Protein AF-A0A3C0EWV6-F1 (afdb_monomer_lite)

pLDDT: mean 86.36, std 10.87, range [53.97, 96.44]

Structure (mmCIF, N/CA/C/O backbone):
data_AF-A0A3C0EWV6-F1
#
_entry.id   AF-A0A3C0EWV6-F1
#
loop_
_atom_site.group_PDB
_atom_site.id
_atom_site.type_symbol
_atom_site.label_atom_id
_atom_site.label_alt_id
_atom_site.label_comp_id
_atom_site.label_asym_id
_atom_site.label_entity_id
_atom_site.label_seq_id
_atom_site.pdbx_PDB_ins_code
_atom_site.Cartn_x
_atom_site.Cartn_y
_atom_site.Cartn_z
_atom_site.occupancy
_atom_site.B_iso_or_equiv
_atom_site.auth_seq_id
_atom_site.auth_comp_id
_atom_site.auth_asym_id
_atom_site.auth_atom_id
_atom_site.pdbx_PDB_model_num
ATOM 1 N N . ASP A 1 1 ? -20.586 2.520 9.714 1.00 62.50 1 ASP A N 1
ATOM 2 C CA . ASP A 1 1 ? -19.641 1.624 10.402 1.00 62.50 1 ASP A CA 1
ATOM 3 C C . ASP A 1 1 ? -19.168 0.566 9.440 1.00 62.50 1 ASP A C 1
ATOM 5 O O . ASP A 1 1 ? -19.995 -0.120 8.856 1.00 62.50 1 ASP A O 1
ATOM 9 N N . GLY A 1 2 ? -17.865 0.506 9.201 1.00 86.44 2 GLY A N 1
ATOM 10 C CA . GLY A 1 2 ? -17.268 -0.427 8.257 1.00 86.44 2 GLY A CA 1
ATOM 11 C C . GLY A 1 2 ? -15.762 -0.498 8.450 1.00 86.44 2 GLY A C 1
ATOM 12 O O . GLY A 1 2 ? -15.213 0.179 9.319 1.00 86.44 2 GLY A O 1
ATOM 13 N N . TRP A 1 3 ? -15.120 -1.327 7.637 1.00 91.12 3 TRP A N 1
ATOM 14 C CA . TRP A 1 3 ? -13.670 -1.431 7.594 1.00 91.12 3 TRP A CA 1
ATOM 15 C C . TRP A 1 3 ? -13.074 -0.288 6.776 1.00 91.12 3 TRP A C 1
ATOM 17 O O . TRP A 1 3 ? -13.606 0.096 5.730 1.00 91.12 3 TRP A O 1
ATOM 27 N N . HIS A 1 4 ? -11.970 0.254 7.268 1.00 92.19 4 HIS A N 1
ATOM 28 C CA . HIS A 1 4 ? -11.268 1.389 6.692 1.00 92.19 4 HIS A CA 1
ATOM 29 C C . HIS A 1 4 ? -9.776 1.093 6.616 1.00 92.19 4 HIS A C 1
ATOM 31 O O . HIS A 1 4 ? -9.249 0.350 7.438 1.00 92.19 4 HIS A O 1
ATOM 37 N N . ILE A 1 5 ? -9.103 1.671 5.627 1.00 92.56 5 ILE A N 1
ATOM 38 C CA . ILE A 1 5 ? -7.660 1.507 5.443 1.00 92.56 5 ILE A CA 1
ATOM 39 C C . ILE A 1 5 ? -6.946 2.599 6.231 1.00 92.56 5 ILE A C 1
ATOM 41 O O . ILE A 1 5 ? -7.344 3.763 6.159 1.00 92.56 5 ILE A O 1
ATOM 45 N N . THR A 1 6 ? -5.909 2.234 6.975 1.00 92.25 6 THR A N 1
ATOM 46 C CA . THR A 1 6 ? -4.994 3.186 7.617 1.00 92.25 6 THR A CA 1
ATOM 47 C C . THR A 1 6 ? -4.362 4.119 6.585 1.00 92.25 6 THR A C 1
ATOM 49 O O . THR A 1 6 ? -3.987 3.706 5.492 1.00 92.25 6 THR A O 1
ATOM 52 N N . ALA A 1 7 ? -4.262 5.406 6.902 1.00 92.38 7 ALA A N 1
ATOM 53 C CA . ALA A 1 7 ? -3.703 6.393 5.990 1.00 92.38 7 ALA A CA 1
ATOM 54 C C . ALA A 1 7 ? -2.189 6.211 5.791 1.00 92.38 7 ALA A C 1
ATOM 56 O O . ALA A 1 7 ? -1.518 5.525 6.562 1.00 92.38 7 ALA A O 1
ATOM 57 N N . ALA A 1 8 ? -1.639 6.866 4.767 1.00 89.06 8 ALA A N 1
ATOM 58 C CA . ALA A 1 8 ? -0.203 6.851 4.474 1.00 89.06 8 ALA A CA 1
ATOM 59 C C . ALA A 1 8 ? 0.644 7.749 5.406 1.00 89.06 8 ALA A C 1
ATOM 61 O O . ALA A 1 8 ? 1.847 7.907 5.200 1.00 89.06 8 ALA A O 1
ATOM 62 N N . GLU A 1 9 ? 0.027 8.360 6.421 1.00 75.75 9 GLU A N 1
ATOM 63 C CA . GLU A 1 9 ? 0.710 9.197 7.410 1.00 75.75 9 GLU A CA 1
ATOM 64 C C . GLU A 1 9 ? 1.607 8.369 8.347 1.00 75.75 9 GLU A C 1
ATOM 66 O O . GLU A 1 9 ? 1.376 7.167 8.503 1.00 75.75 9 GLU A O 1
ATOM 71 N N . PRO A 1 10 ? 2.635 8.972 8.984 1.00 63.09 10 PRO A N 1
ATOM 72 C CA . PRO A 1 10 ? 3.520 8.264 9.902 1.00 63.09 10 PRO A CA 1
ATOM 73 C C . PRO A 1 10 ? 2.705 7.554 10.979 1.00 63.09 10 PRO A C 1
ATOM 75 O O . PRO A 1 10 ? 1.937 8.188 11.702 1.00 63.09 10 PRO A O 1
ATOM 78 N N . SER A 1 11 ? 2.872 6.237 11.076 1.00 59.62 11 SER A N 1
ATOM 79 C CA . SER A 1 11 ? 2.125 5.414 12.018 1.00 59.62 11 SER A CA 1
ATOM 80 C C . SER A 1 11 ? 2.233 5.967 13.437 1.00 59.62 11 SER A C 1
ATOM 82 O O . SER A 1 11 ? 3.331 6.066 13.997 1.00 59.62 11 SER A O 1
ATOM 84 N N . THR A 1 12 ? 1.091 6.262 14.051 1.00 62.09 12 THR A N 1
ATOM 85 C CA . THR A 1 12 ? 0.993 6.320 15.507 1.00 62.09 12 THR A CA 1
ATOM 86 C C . THR A 1 12 ? 1.222 4.912 16.072 1.00 62.09 12 THR A C 1
ATOM 88 O O . THR A 1 12 ? 1.074 3.908 15.372 1.00 62.0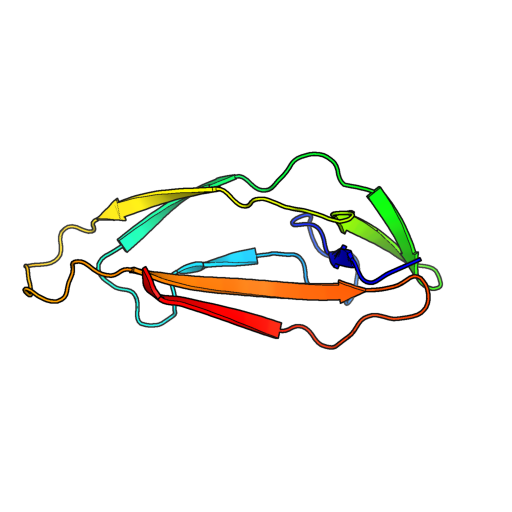9 12 THR A O 1
ATOM 91 N N . ARG A 1 13 ? 1.721 4.836 17.311 1.00 68.31 13 ARG A N 1
ATOM 92 C CA . ARG A 1 13 ? 2.354 3.639 17.900 1.00 68.31 13 ARG A CA 1
ATOM 93 C C . ARG A 1 13 ? 1.551 2.347 17.655 1.00 68.31 13 ARG A C 1
ATOM 95 O O . ARG A 1 13 ? 0.549 2.120 18.314 1.00 68.31 13 ARG A O 1
ATOM 102 N N . GLY A 1 14 ? 2.055 1.471 16.779 1.00 79.31 14 GLY A N 1
ATOM 103 C CA . GLY A 1 14 ? 1.570 0.091 16.620 1.00 79.31 14 GLY A CA 1
ATOM 104 C C . GLY A 1 14 ? 0.659 -0.183 15.419 1.00 79.31 14 GLY A C 1
ATOM 105 O O . GLY A 1 14 ? 0.330 -1.346 15.189 1.00 79.31 14 GLY A O 1
ATOM 106 N N . TYR A 1 15 ? 0.295 0.833 14.634 1.00 88.25 15 TYR A N 1
ATOM 107 C CA . TYR A 1 15 ? -0.488 0.661 13.405 1.00 88.25 15 TYR A CA 1
ATOM 108 C C . TYR A 1 15 ? 0.419 0.674 12.172 1.00 88.25 15 TYR A C 1
ATOM 110 O O . TYR A 1 15 ? 1.474 1.303 12.175 1.00 88.25 15 TYR A O 1
ATOM 118 N N . SER A 1 16 ? 0.033 -0.014 11.105 1.00 90.75 16 SER A N 1
ATOM 119 C CA . SER A 1 16 ? 0.760 0.000 9.836 1.00 90.75 16 SER A CA 1
ATOM 120 C C . SER A 1 16 ? 0.096 0.966 8.872 1.00 90.75 16 SER A C 1
ATOM 122 O O . SER A 1 16 ? -1.084 0.824 8.569 1.00 90.75 16 SER A O 1
ATOM 124 N N . SER A 1 17 ? 0.852 1.947 8.394 1.00 91.81 17 SER A N 1
ATOM 125 C CA . SER A 1 17 ? 0.397 2.914 7.394 1.00 91.81 17 SER A CA 1
ATOM 126 C C . SER A 1 17 ? 0.267 2.272 6.014 1.00 91.81 17 SER A C 1
ATOM 128 O O . SER A 1 17 ? 1.030 1.361 5.683 1.00 91.81 17 SER A O 1
ATOM 130 N N . LEU A 1 18 ? -0.642 2.792 5.186 1.00 93.25 18 LEU A N 1
ATOM 131 C CA . LEU A 1 18 ? -0.691 2.437 3.768 1.00 93.25 18 LEU A CA 1
ATOM 132 C C . LEU A 1 18 ? 0.644 2.783 3.104 1.00 93.25 18 LEU A C 1
ATOM 134 O O . LEU A 1 18 ? 1.083 3.934 3.158 1.00 93.25 18 LEU A O 1
ATOM 138 N N . LYS A 1 19 ? 1.270 1.806 2.449 1.00 94.31 19 LYS A N 1
ATOM 139 C CA . LYS A 1 19 ? 2.565 2.004 1.801 1.00 94.31 19 LYS A CA 1
ATOM 140 C C . LYS A 1 19 ? 2.642 1.283 0.468 1.00 94.31 19 LYS A C 1
ATOM 142 O O . LYS A 1 19 ? 2.503 0.069 0.389 1.00 94.31 19 LYS A O 1
ATOM 147 N N . PHE A 1 20 ? 2.926 2.047 -0.575 1.00 95.31 20 PHE A N 1
ATOM 148 C CA . PHE A 1 20 ? 3.276 1.526 -1.888 1.00 95.31 20 PHE A CA 1
ATOM 149 C C . PHE A 1 20 ? 4.776 1.228 -1.962 1.00 95.31 20 PHE A C 1
ATOM 151 O O . PHE A 1 20 ? 5.598 2.026 -1.496 1.00 95.31 20 PHE A O 1
ATOM 158 N N . ARG A 1 21 ? 5.141 0.109 -2.589 1.00 94.75 21 ARG A N 1
ATOM 159 C CA . ARG A 1 21 ? 6.528 -0.241 -2.910 1.00 94.75 21 ARG A CA 1
ATOM 160 C C . ARG A 1 21 ? 6.611 -1.040 -4.209 1.00 94.75 21 ARG A C 1
ATOM 162 O O . ARG A 1 21 ? 5.656 -1.699 -4.606 1.00 94.75 21 ARG A O 1
ATOM 169 N N . MET A 1 22 ? 7.765 -0.980 -4.870 1.00 94.25 22 MET A N 1
ATOM 170 C CA . MET A 1 22 ? 8.079 -1.948 -5.925 1.00 94.25 22 MET A CA 1
ATOM 171 C C . MET A 1 22 ? 8.205 -3.333 -5.277 1.00 94.25 22 MET A C 1
ATOM 173 O O . MET A 1 22 ? 8.697 -3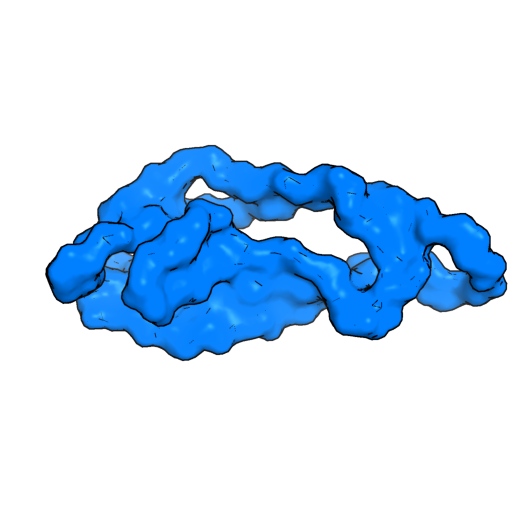.426 -4.148 1.00 94.25 22 MET A O 1
ATOM 177 N N . ALA A 1 23 ? 7.768 -4.390 -5.963 1.00 93.50 23 ALA A N 1
ATOM 178 C CA . ALA A 1 23 ? 7.915 -5.750 -5.451 1.00 93.50 23 ALA A CA 1
ATOM 179 C C . ALA A 1 23 ? 9.398 -6.093 -5.238 1.00 93.50 23 ALA A C 1
ATOM 181 O O . ALA A 1 23 ? 10.264 -5.613 -5.966 1.00 93.50 23 ALA A O 1
ATOM 182 N N . GLU A 1 24 ? 9.708 -6.965 -4.276 1.00 87.81 24 GLU A N 1
ATOM 183 C CA . GLU A 1 24 ? 11.098 -7.265 -3.877 1.00 87.81 24 GLU A CA 1
ATOM 184 C C . GLU A 1 24 ? 12.000 -7.710 -5.047 1.00 87.81 24 GLU A C 1
ATOM 186 O O . GLU A 1 24 ? 13.196 -7.426 -5.072 1.00 87.81 24 GLU A O 1
ATOM 191 N N . LYS A 1 25 ? 11.419 -8.396 -6.038 1.00 85.56 25 LYS A N 1
ATOM 192 C CA . LYS A 1 25 ? 12.122 -8.906 -7.225 1.00 85.56 25 LYS A CA 1
ATOM 193 C C . LYS A 1 25 ? 12.012 -7.991 -8.449 1.00 85.56 25 LYS A C 1
ATOM 195 O O . LYS A 1 25 ? 12.447 -8.390 -9.527 1.00 85.56 25 LYS A O 1
ATOM 200 N N . GLU A 1 26 ? 11.432 -6.801 -8.309 1.00 87.31 26 GLU A N 1
ATOM 201 C CA . GLU A 1 26 ? 11.357 -5.815 -9.386 1.00 87.31 26 GLU A CA 1
ATOM 202 C C . GLU A 1 26 ? 12.713 -5.121 -9.562 1.00 87.31 26 GLU A C 1
ATOM 204 O O . GLU A 1 26 ? 13.270 -4.544 -8.630 1.00 87.31 26 GLU A O 1
ATOM 209 N N . LEU A 1 27 ? 13.266 -5.203 -10.771 1.00 85.12 27 LEU A N 1
ATOM 210 C CA . LEU A 1 27 ? 14.623 -4.743 -11.090 1.00 85.12 27 LEU A CA 1
ATOM 211 C C . LEU A 1 27 ? 14.660 -3.759 -12.265 1.00 85.12 27 LEU A C 1
ATOM 213 O O . LEU A 1 27 ? 15.673 -3.085 -12.476 1.00 85.12 27 LEU A O 1
ATOM 217 N N . CYS A 1 28 ? 13.586 -3.704 -13.045 1.00 87.88 28 CYS A N 1
ATOM 218 C CA . CYS A 1 28 ? 13.496 -2.981 -14.307 1.00 87.88 28 CYS A CA 1
ATOM 219 C C . CYS A 1 28 ? 12.741 -1.661 -14.156 1.00 87.88 28 CYS A C 1
ATOM 221 O O . CYS A 1 28 ? 12.918 -0.763 -14.978 1.00 87.88 28 CYS A O 1
ATOM 223 N N . TRP A 1 29 ? 11.939 -1.525 -13.102 1.00 90.12 29 TRP A N 1
ATOM 224 C CA . TRP A 1 29 ? 11.158 -0.332 -12.805 1.00 90.12 29 TRP A CA 1
ATOM 225 C C . TRP A 1 29 ? 11.492 0.228 -11.428 1.00 90.12 29 TRP A C 1
ATOM 227 O O . TRP A 1 29 ? 11.771 -0.504 -10.481 1.00 90.12 29 TRP A O 1
ATOM 237 N N . GLN A 1 30 ? 11.415 1.548 -11.309 1.00 92.38 30 GLN A N 1
ATOM 238 C CA . GLN A 1 30 ? 11.475 2.246 -10.031 1.00 92.38 30 GLN A CA 1
ATOM 239 C C . GLN A 1 30 ? 10.347 3.273 -9.943 1.00 92.38 30 GLN A C 1
ATOM 241 O O . GLN A 1 30 ? 9.972 3.889 -10.945 1.00 92.38 30 GLN A O 1
ATOM 246 N N . ALA A 1 31 ? 9.821 3.473 -8.737 1.00 93.75 31 ALA A N 1
ATOM 247 C CA . ALA A 1 31 ? 8.867 4.538 -8.470 1.00 93.75 31 ALA A CA 1
ATOM 248 C C . ALA A 1 31 ? 9.607 5.878 -8.408 1.00 93.75 31 ALA A C 1
ATOM 250 O O . ALA A 1 31 ? 10.462 6.077 -7.547 1.00 93.75 31 ALA A O 1
ATOM 251 N N . LEU A 1 32 ? 9.283 6.781 -9.331 1.00 94.06 32 LEU A N 1
ATOM 252 C CA . LEU A 1 32 ? 9.800 8.146 -9.334 1.00 94.06 32 LEU A CA 1
ATOM 253 C C . LEU A 1 32 ? 8.997 9.025 -8.374 1.00 94.06 32 LEU A C 1
ATOM 255 O O . LEU A 1 32 ? 9.562 9.787 -7.595 1.00 94.06 32 LEU A O 1
ATOM 259 N N 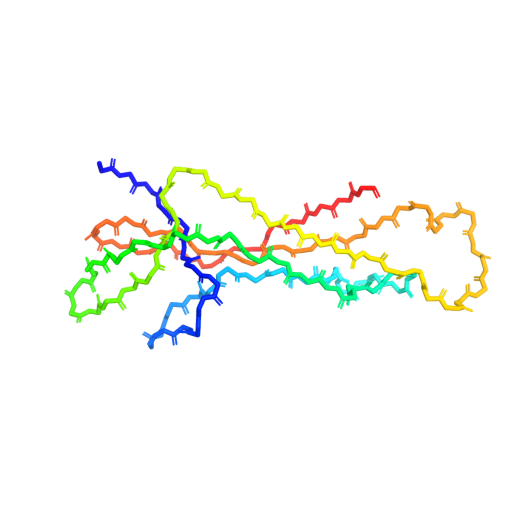. GLU A 1 33 ? 7.676 8.894 -8.431 1.00 95.25 33 GLU A N 1
ATOM 260 C CA . G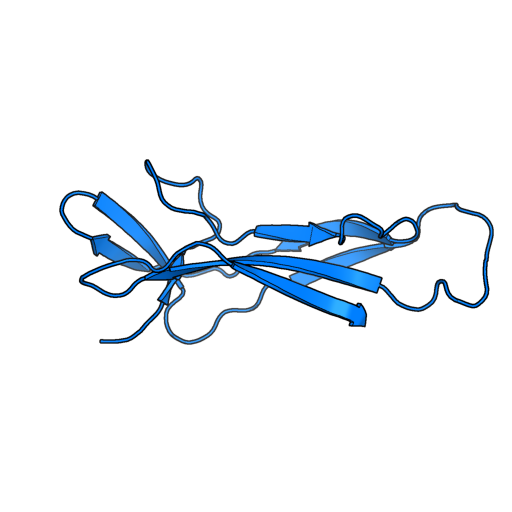LU A 1 33 ? 6.749 9.638 -7.591 1.00 95.25 33 GLU A CA 1
ATOM 261 C C . GLU A 1 33 ? 5.598 8.727 -7.175 1.00 95.25 33 GLU A C 1
ATOM 263 O O . GLU A 1 33 ? 5.103 7.932 -7.975 1.00 95.25 33 GLU A O 1
ATOM 268 N N . VAL A 1 34 ? 5.171 8.854 -5.921 1.00 94.88 34 VAL A N 1
ATOM 269 C CA . VAL A 1 34 ? 3.983 8.188 -5.391 1.00 94.88 34 VAL A CA 1
ATOM 270 C C . VAL A 1 34 ? 3.123 9.239 -4.710 1.00 94.88 34 VAL A C 1
ATOM 272 O O . VAL A 1 34 ? 3.558 9.895 -3.764 1.00 94.88 34 VAL A O 1
ATOM 275 N N . THR A 1 35 ? 1.890 9.372 -5.174 1.00 94.81 35 THR A N 1
ATOM 276 C CA . THR A 1 35 ? 0.891 10.267 -4.604 1.00 94.81 35 THR A CA 1
ATOM 277 C C . THR A 1 35 ? -0.154 9.439 -3.870 1.00 94.81 35 THR A C 1
ATOM 279 O O . THR A 1 35 ? -0.870 8.629 -4.466 1.00 94.81 35 THR A O 1
ATOM 282 N N . TYR A 1 36 ? -0.251 9.661 -2.564 1.00 92.31 36 TYR A N 1
ATOM 283 C CA . TYR A 1 36 ? -1.310 9.097 -1.736 1.00 92.31 36 TYR A CA 1
ATOM 284 C C . TYR A 1 36 ? -2.563 9.980 -1.785 1.00 92.31 36 TYR A C 1
ATOM 286 O O . TYR A 1 36 ? -2.455 11.190 -2.011 1.00 92.31 36 TYR A O 1
ATOM 294 N N . PRO A 1 37 ? -3.756 9.402 -1.573 1.00 87.44 37 PRO A N 1
ATOM 295 C CA . PRO A 1 37 ? -4.989 10.164 -1.645 1.00 87.44 37 PRO A CA 1
ATOM 296 C C . PRO A 1 37 ? -5.044 11.230 -0.550 1.00 87.44 37 PRO A C 1
ATOM 298 O O . PRO A 1 37 ? -4.609 11.013 0.586 1.00 87.44 37 PRO A O 1
ATOM 301 N N . SER A 1 38 ? -5.611 12.384 -0.901 1.00 79.50 38 SER A N 1
ATOM 302 C CA . SER A 1 38 ? -5.973 13.429 0.052 1.00 79.50 38 SER A CA 1
ATOM 303 C C . SER A 1 38 ? -7.324 13.114 0.702 1.00 79.50 38 SER A C 1
ATOM 305 O O . SER A 1 38 ? -8.162 12.421 0.125 1.00 79.50 38 SER A O 1
ATOM 307 N N . GLY A 1 39 ? -7.547 13.627 1.914 1.00 76.94 39 GLY A N 1
ATOM 308 C CA . GLY A 1 39 ? -8.800 13.412 2.643 1.00 76.94 39 GLY A CA 1
ATOM 309 C C . GLY A 1 39 ? -8.752 12.185 3.547 1.00 76.94 39 GLY A C 1
ATOM 310 O O . GLY A 1 39 ? -9.396 11.168 3.291 1.00 76.94 39 GLY A O 1
ATOM 311 N N . THR A 1 40 ? -7.993 12.304 4.630 1.00 87.25 40 THR A N 1
ATOM 312 C CA . THR A 1 40 ? -8.050 11.379 5.757 1.00 87.25 40 THR A CA 1
ATOM 313 C C . THR A 1 40 ? -9.169 11.777 6.713 1.00 87.25 40 THR A C 1
ATOM 315 O O . THR A 1 40 ? -9.615 12.927 6.766 1.00 87.25 40 THR A O 1
ATOM 318 N N . VAL A 1 41 ? -9.670 10.792 7.448 1.00 89.44 41 VAL A N 1
ATOM 319 C CA . VAL A 1 41 ? -10.576 11.004 8.571 1.00 89.44 41 VAL A CA 1
ATOM 320 C C . VAL A 1 41 ? -9.956 10.357 9.789 1.00 89.44 41 VAL A C 1
ATOM 322 O O . VAL A 1 41 ? -9.487 9.225 9.726 1.00 89.44 41 VAL A O 1
ATOM 325 N N . SER A 1 42 ? -10.039 11.036 10.920 1.00 90.00 42 SER A N 1
ATOM 326 C CA . SER A 1 42 ? -9.601 10.463 12.176 1.00 90.00 42 SER A CA 1
ATOM 327 C C . SER A 1 42 ? -10.587 9.413 12.685 1.00 90.00 42 SER A C 1
ATOM 329 O O . SER A 1 42 ? -11.788 9.672 12.814 1.00 90.00 42 SER A O 1
ATOM 331 N N . LEU A 1 43 ? -10.071 8.246 13.043 1.00 88.62 43 LEU A N 1
ATOM 332 C CA . LEU A 1 43 ? -10.775 7.192 13.754 1.00 88.62 43 LEU A CA 1
ATOM 333 C C . LEU A 1 43 ? -10.168 7.062 15.152 1.00 88.62 43 LEU A C 1
ATOM 335 O O . LEU A 1 43 ? -8.956 6.924 15.304 1.00 88.62 43 LEU A O 1
ATOM 339 N N . MET A 1 44 ? -11.020 7.131 16.173 1.00 89.06 44 MET A N 1
ATOM 340 C CA . MET A 1 44 ? -10.616 6.828 17.543 1.00 89.06 44 MET A CA 1
ATOM 341 C C . MET A 1 44 ? -10.683 5.320 17.743 1.00 89.06 44 MET A C 1
ATOM 343 O O . MET A 1 44 ? -11.752 4.728 17.580 1.00 89.06 44 MET A O 1
ATOM 347 N N . LEU A 1 45 ? -9.549 4.722 18.090 1.00 85.94 45 LEU A N 1
ATOM 348 C CA . LEU A 1 45 ? -9.422 3.306 18.387 1.00 85.94 45 LEU A CA 1
ATOM 349 C C . LEU A 1 45 ? -8.797 3.155 19.771 1.00 85.94 45 LEU A C 1
ATOM 351 O O . LEU A 1 45 ? -7.622 3.455 19.967 1.00 85.94 45 LEU A O 1
ATOM 355 N N . ASN A 1 46 ? -9.588 2.699 20.739 1.00 82.69 46 ASN A N 1
ATOM 356 C CA . ASN A 1 46 ? -9.215 2.750 22.154 1.00 82.69 46 ASN A CA 1
ATOM 357 C C . ASN A 1 46 ? -8.848 4.193 22.568 1.00 82.69 46 ASN A C 1
ATOM 359 O O . ASN A 1 46 ? -9.704 5.075 22.527 1.00 82.69 46 ASN A O 1
ATOM 363 N N . GLU A 1 47 ? -7.591 4.433 22.945 1.00 84.50 47 GLU A N 1
ATOM 364 C CA . GLU A 1 47 ? -7.052 5.748 23.321 1.00 84.50 47 GLU A CA 1
ATOM 365 C C . GLU A 1 47 ? -6.236 6.400 22.191 1.00 84.50 47 GLU A C 1
ATOM 367 O O . GLU A 1 47 ? -5.815 7.551 22.312 1.00 84.50 47 GLU A O 1
ATOM 372 N N . ASP A 1 48 ? -6.044 5.691 21.076 1.00 86.56 48 ASP A N 1
ATOM 373 C CA . ASP A 1 48 ? -5.266 6.171 19.945 1.00 86.56 48 ASP A CA 1
ATOM 374 C C . ASP A 1 48 ? -6.155 6.832 18.897 1.00 86.56 48 ASP A C 1
ATOM 376 O O . ASP A 1 48 ? -7.257 6.384 18.568 1.00 86.56 48 ASP A O 1
ATOM 380 N N . LYS A 1 49 ? -5.619 7.900 18.315 1.00 88.25 49 LYS A N 1
ATOM 381 C CA . LYS A 1 49 ? -6.173 8.537 17.130 1.00 88.25 49 LYS A CA 1
ATOM 382 C C . LYS A 1 49 ? -5.381 8.058 15.917 1.00 88.25 49 LYS A C 1
ATOM 384 O O . LYS A 1 49 ? -4.169 8.276 15.848 1.00 88.25 49 LYS A O 1
ATOM 389 N N . ILE A 1 50 ? -6.065 7.420 14.973 1.00 89.31 50 ILE A N 1
ATOM 390 C CA . ILE A 1 50 ? -5.478 6.965 13.709 1.00 89.31 50 ILE A CA 1
ATOM 391 C C . ILE A 1 50 ? -6.151 7.675 12.538 1.00 89.31 50 ILE A C 1
ATOM 393 O O . ILE A 1 50 ? -7.357 7.906 12.555 1.00 89.31 50 ILE A O 1
ATOM 397 N N . GLU A 1 51 ? -5.379 8.024 11.517 1.00 92.06 51 GLU A N 1
ATOM 398 C CA . GLU A 1 51 ? -5.921 8.571 10.276 1.00 92.06 51 GLU A CA 1
ATOM 399 C C . GLU A 1 51 ? -6.263 7.425 9.320 1.00 92.06 51 GLU A C 1
ATOM 401 O O . GLU A 1 51 ? -5.490 6.478 9.170 1.00 92.06 51 GLU A O 1
ATOM 406 N N . ILE A 1 52 ? -7.440 7.488 8.696 1.00 92.19 52 ILE A N 1
ATOM 407 C CA . ILE A 1 52 ? -7.959 6.449 7.799 1.00 92.19 52 ILE A CA 1
ATOM 408 C C . ILE A 1 52 ? -8.516 7.038 6.500 1.00 92.19 52 ILE A C 1
ATOM 410 O O . ILE A 1 52 ? -9.008 8.168 6.467 1.00 92.19 52 ILE A O 1
ATOM 414 N N . TYR A 1 53 ? -8.531 6.233 5.440 1.00 92.06 53 TYR A N 1
ATOM 415 C CA . TYR A 1 53 ? -9.294 6.506 4.224 1.00 92.06 53 TYR A CA 1
ATOM 416 C C . TYR A 1 53 ? -10.675 5.846 4.301 1.00 92.06 53 TYR A C 1
ATOM 418 O O . TYR A 1 53 ? -10.801 4.632 4.496 1.00 92.06 53 TYR A O 1
ATOM 426 N N . LYS A 1 54 ? -11.738 6.646 4.136 1.00 84.69 54 LYS A N 1
ATOM 427 C CA . LYS A 1 54 ? -13.122 6.152 4.120 1.00 84.69 54 LYS A CA 1
ATOM 428 C C . LYS A 1 54 ? -13.555 5.749 2.710 1.00 84.69 54 LYS A C 1
ATOM 430 O O . LYS A 1 54 ? -13.493 6.545 1.780 1.00 84.69 54 LYS A O 1
ATOM 435 N N . ASN A 1 55 ? -14.138 4.556 2.601 1.00 82.06 55 ASN A N 1
ATOM 436 C CA . ASN A 1 55 ? -14.763 3.991 1.399 1.00 82.06 55 ASN A CA 1
ATOM 437 C C . ASN A 1 55 ? -13.783 3.667 0.263 1.00 82.06 55 ASN A C 1
ATOM 439 O O . ASN A 1 55 ? -13.466 2.501 0.060 1.00 82.06 55 ASN A O 1
ATOM 443 N N . HIS A 1 56 ? -13.331 4.680 -0.477 1.00 82.75 56 HIS A N 1
ATOM 444 C CA . HIS A 1 56 ? -12.511 4.520 -1.676 1.00 82.75 56 HIS A CA 1
ATOM 445 C C . HIS A 1 56 ? -11.231 5.329 -1.533 1.00 82.75 56 HIS A C 1
ATOM 447 O O . HIS A 1 56 ? -11.237 6.424 -0.973 1.00 82.75 56 HIS A O 1
ATOM 453 N N . PHE A 1 57 ? -10.144 4.793 -2.068 1.00 87.50 57 PHE A N 1
ATOM 454 C CA . PHE A 1 57 ? -8.851 5.448 -2.090 1.00 87.50 57 PHE A CA 1
ATOM 455 C C . PHE A 1 57 ? -8.173 5.138 -3.424 1.00 87.50 57 PHE A C 1
ATOM 457 O O . PHE A 1 57 ? -8.380 4.067 -3.996 1.00 87.50 57 PHE A O 1
ATOM 464 N N . THR A 1 58 ? -7.364 6.075 -3.903 1.00 91.62 58 THR A N 1
ATOM 465 C CA . THR A 1 58 ? -6.566 5.905 -5.117 1.00 91.62 58 THR A CA 1
ATOM 466 C C . THR A 1 58 ? -5.139 6.294 -4.791 1.00 91.62 58 THR A C 1
ATOM 468 O O . THR A 1 58 ? -4.891 7.423 -4.373 1.00 91.62 58 THR A O 1
ATOM 471 N N . VAL A 1 59 ? -4.216 5.354 -4.973 1.00 93.00 59 VAL A N 1
ATOM 472 C CA . VAL A 1 59 ? -2.778 5.627 -4.961 1.00 93.00 59 VAL A CA 1
ATOM 473 C C . VAL A 1 59 ? -2.329 5.736 -6.409 1.00 93.00 59 VAL A C 1
ATOM 475 O O . VAL A 1 59 ? -2.605 4.841 -7.207 1.00 93.00 59 VAL A O 1
ATOM 478 N N . SER A 1 60 ? -1.649 6.827 -6.739 1.00 94.56 60 SER A N 1
ATOM 479 C CA . SER A 1 60 ? -1.079 7.052 -8.066 1.00 94.56 60 SER A CA 1
ATOM 480 C C . SER A 1 60 ? 0.435 6.951 -7.980 1.00 94.56 60 SER A C 1
ATOM 482 O O . SER A 1 60 ? 1.032 7.493 -7.053 1.00 94.56 60 SER A O 1
ATOM 484 N N . ALA A 1 61 ? 1.064 6.283 -8.941 1.00 94.38 61 ALA A N 1
ATOM 485 C CA . ALA A 1 61 ? 2.516 6.191 -9.016 1.00 94.38 61 ALA A CA 1
ATOM 486 C C . ALA A 1 61 ? 2.998 6.491 -10.436 1.00 94.38 61 ALA A C 1
ATOM 488 O O . ALA A 1 61 ? 2.437 5.986 -11.409 1.00 94.38 61 ALA A O 1
ATOM 489 N N . ILE A 1 62 ? 4.049 7.303 -10.544 1.00 94.88 62 ILE A N 1
ATOM 490 C CA . ILE A 1 62 ? 4.802 7.507 -11.781 1.00 94.88 62 ILE A CA 1
ATOM 491 C C . ILE A 1 62 ? 6.029 6.611 -11.704 1.00 94.88 62 ILE A C 1
ATOM 493 O O . ILE A 1 62 ? 6.850 6.740 -10.792 1.00 94.88 62 ILE A O 1
ATOM 497 N N . LEU A 1 63 ? 6.147 5.697 -12.662 1.00 93.19 63 LEU A N 1
ATOM 498 C CA . LEU A 1 63 ? 7.241 4.737 -12.733 1.00 93.19 63 LEU A CA 1
ATOM 499 C C . LEU A 1 63 ? 8.191 5.118 -13.862 1.00 93.19 63 LEU A C 1
ATOM 501 O O . LEU A 1 63 ? 7.765 5.583 -14.920 1.00 93.19 63 LEU A O 1
ATOM 505 N N . VAL A 1 64 ? 9.480 4.889 -13.646 1.00 91.12 64 VAL A N 1
ATOM 506 C CA . VAL A 1 64 ? 10.507 5.058 -14.672 1.00 91.12 64 VAL A CA 1
ATOM 507 C C . VAL A 1 64 ? 11.295 3.764 -14.817 1.00 91.12 64 VAL A C 1
ATOM 509 O O . VAL A 1 64 ? 11.563 3.063 -13.838 1.00 91.12 64 VAL A O 1
ATOM 512 N N . ARG A 1 65 ? 11.640 3.436 -16.060 1.00 87.38 65 ARG A N 1
ATOM 513 C CA . ARG A 1 65 ? 12.437 2.255 -16.384 1.00 87.38 65 ARG A CA 1
ATOM 514 C C . ARG A 1 65 ? 13.900 2.495 -16.006 1.00 87.38 65 ARG A C 1
ATOM 516 O O . ARG A 1 65 ? 14.423 3.587 -16.221 1.00 87.38 65 ARG A O 1
ATOM 523 N N . THR A 1 66 ? 14.553 1.488 -15.441 1.00 83.19 66 THR A N 1
ATOM 524 C CA . THR A 1 66 ? 15.983 1.519 -15.113 1.00 83.19 66 THR A CA 1
ATOM 525 C C . THR A 1 66 ? 16.825 1.176 -16.353 1.00 83.19 66 THR A C 1
ATOM 527 O O . THR A 1 66 ? 16.343 0.524 -17.276 1.00 83.19 66 THR A O 1
ATOM 530 N N . GLU A 1 67 ? 18.093 1.600 -16.400 1.00 70.31 67 GLU A N 1
ATOM 531 C CA . GLU A 1 67 ? 18.995 1.437 -17.566 1.00 70.31 67 GLU A CA 1
ATOM 532 C C . GLU A 1 67 ? 19.489 -0.013 -17.807 1.00 70.31 67 GLU A C 1
ATOM 534 O O . GLU A 1 67 ? 20.500 -0.234 -18.475 1.00 70.31 67 GLU A O 1
ATOM 539 N N . ARG A 1 68 ? 18.830 -1.032 -17.240 1.00 66.25 68 ARG A N 1
ATOM 540 C CA . ARG A 1 68 ? 19.287 -2.427 -17.350 1.00 66.25 68 ARG A CA 1
ATOM 541 C C . ARG A 1 68 ? 19.025 -3.004 -18.746 1.00 66.25 68 ARG A C 1
ATOM 543 O O . ARG A 1 68 ? 17.987 -2.752 -19.351 1.00 66.25 68 ARG A O 1
ATOM 550 N N . VAL A 1 69 ? 19.992 -3.793 -19.228 1.00 58.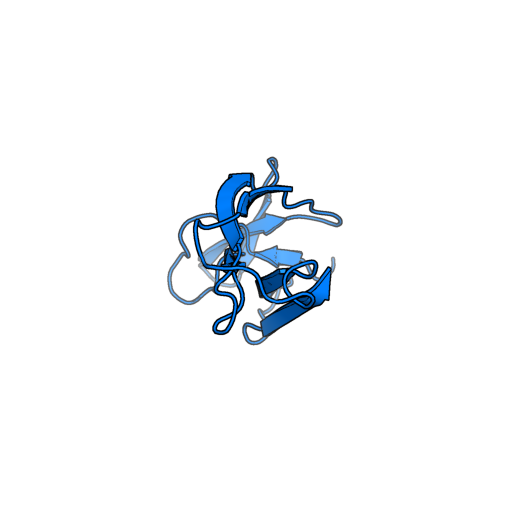78 69 VAL A N 1
ATOM 551 C CA . VAL A 1 69 ? 19.994 -4.415 -20.563 1.00 58.78 69 VAL A CA 1
ATOM 552 C C . VAL A 1 69 ? 18.798 -5.354 -20.714 1.00 58.78 69 VAL A C 1
ATOM 554 O O . VAL A 1 69 ? 18.512 -6.157 -19.829 1.00 58.78 69 VAL A O 1
ATOM 557 N N . GLU A 1 70 ? 18.109 -5.191 -21.839 1.00 55.41 70 GLU A N 1
ATOM 558 C CA . GLU A 1 70 ? 16.812 -5.773 -22.164 1.00 55.41 70 GLU A CA 1
ATOM 559 C C . GLU A 1 70 ? 16.758 -7.294 -22.008 1.00 55.41 70 GLU A C 1
ATOM 561 O O . GLU A 1 70 ? 17.575 -8.023 -22.567 1.00 55.41 70 GLU A O 1
ATOM 566 N N . ASP A 1 71 ? 15.703 -7.760 -21.343 1.00 57.06 71 ASP A N 1
ATOM 567 C CA . ASP A 1 71 ? 15.099 -9.048 -21.658 1.00 57.06 71 ASP A CA 1
ATOM 568 C C . ASP A 1 71 ? 13.651 -8.797 -22.104 1.00 57.06 71 ASP A C 1
ATOM 570 O O . ASP A 1 71 ? 12.988 -7.863 -21.636 1.00 57.06 71 ASP A O 1
ATOM 574 N N . VAL A 1 72 ? 13.138 -9.603 -23.031 1.00 53.97 72 VAL A N 1
ATOM 575 C CA . VAL A 1 72 ? 11.817 -9.407 -23.673 1.00 53.97 72 VAL A CA 1
ATOM 576 C C . VAL A 1 72 ? 10.659 -9.522 -22.658 1.00 53.97 72 VAL A C 1
ATOM 578 O O . VAL A 1 72 ? 9.539 -9.102 -22.928 1.00 53.97 72 VAL A O 1
ATOM 581 N N . LEU A 1 73 ? 10.950 -10.011 -21.448 1.00 54.28 73 LEU A N 1
ATOM 582 C CA . LEU A 1 73 ? 10.036 -10.131 -20.308 1.00 54.28 73 LEU A CA 1
ATOM 583 C C . LEU A 1 73 ? 9.967 -8.875 -19.410 1.00 54.28 73 LEU A C 1
ATOM 585 O O . LEU A 1 73 ? 9.268 -8.881 -18.403 1.00 54.28 73 LEU A O 1
ATOM 589 N N . THR A 1 74 ? 10.668 -7.789 -19.750 1.00 62.53 74 THR A N 1
ATOM 590 C CA . THR A 1 74 ? 10.730 -6.553 -18.934 1.00 62.53 74 THR A CA 1
ATOM 591 C C . THR A 1 74 ? 9.540 -5.599 -19.117 1.00 62.53 74 THR A C 1
ATOM 593 O O . THR A 1 74 ? 9.570 -4.466 -18.633 1.00 62.53 74 THR A O 1
ATOM 596 N N . SER A 1 75 ? 8.492 -6.032 -19.823 1.00 72.38 75 SER A N 1
ATOM 597 C CA . SER A 1 75 ? 7.291 -5.229 -20.075 1.00 72.38 75 SER A CA 1
ATOM 598 C C . SER A 1 75 ? 6.306 -5.195 -18.909 1.00 72.38 75 SER A C 1
ATOM 600 O O . SER A 1 75 ? 5.450 -4.318 -18.900 1.00 72.38 75 SER A O 1
ATOM 602 N N . SER A 1 76 ? 6.405 -6.135 -17.963 1.00 84.56 76 SER A N 1
ATOM 603 C CA . SER A 1 76 ? 5.559 -6.156 -16.768 1.00 84.56 76 SER A CA 1
ATOM 604 C C . SER A 1 76 ? 6.238 -5.479 -15.585 1.00 84.56 76 SER A C 1
ATOM 606 O O . SER A 1 76 ? 7.466 -5.508 -15.481 1.00 84.56 76 SER A O 1
ATOM 608 N N . VAL A 1 77 ? 5.440 -4.950 -14.665 1.00 89.00 77 VAL A N 1
ATOM 609 C CA . VAL A 1 77 ? 5.907 -4.352 -13.417 1.00 89.00 77 VAL A CA 1
ATOM 610 C C . VAL A 1 77 ? 5.293 -5.038 -12.200 1.00 89.00 77 VAL A C 1
ATOM 612 O O . VAL A 1 77 ? 4.076 -5.208 -12.107 1.00 89.00 77 VAL A O 1
ATOM 615 N N . GLY A 1 78 ? 6.146 -5.434 -11.253 1.00 92.75 78 GLY A N 1
ATOM 616 C CA . GLY A 1 78 ? 5.740 -5.986 -9.962 1.00 92.75 78 GLY A CA 1
ATOM 617 C C . GLY A 1 78 ? 5.584 -4.897 -8.901 1.00 92.75 78 GLY A C 1
ATOM 618 O O . GLY A 1 78 ? 6.540 -4.182 -8.593 1.00 92.75 78 GLY A O 1
ATOM 619 N N . LEU A 1 79 ? 4.398 -4.799 -8.300 1.00 94.81 79 LEU A N 1
ATOM 620 C CA . LEU A 1 79 ? 4.047 -3.788 -7.299 1.00 94.81 79 LEU A CA 1
ATOM 621 C C . LEU A 1 79 ? 3.518 -4.433 -6.018 1.00 94.81 79 LEU A C 1
ATOM 623 O O . LEU A 1 79 ? 2.846 -5.464 -6.054 1.00 94.81 79 LEU A O 1
ATOM 627 N N . GLU A 1 80 ? 3.767 -3.777 -4.891 1.00 96.44 80 GLU A N 1
ATOM 628 C CA . GLU A 1 80 ? 3.298 -4.177 -3.570 1.00 96.44 80 GLU A CA 1
ATOM 629 C C . GLU A 1 80 ? 2.615 -3.011 -2.852 1.00 96.44 80 GLU A C 1
ATOM 631 O O . GLU A 1 80 ? 3.049 -1.857 -2.923 1.00 96.44 80 GLU A O 1
ATOM 636 N N . LEU A 1 81 ? 1.533 -3.325 -2.143 1.00 94.88 81 LEU A N 1
ATOM 637 C CA . LEU A 1 81 ? 0.791 -2.381 -1.320 1.00 94.88 81 LEU A CA 1
ATOM 638 C C . LEU A 1 81 ? 0.604 -2.968 0.077 1.00 94.88 81 LEU A C 1
ATOM 640 O O . LEU A 1 81 ? -0.198 -3.881 0.266 1.00 94.88 81 LEU A O 1
ATOM 644 N N . ASP A 1 82 ? 1.333 -2.429 1.047 1.00 94.88 82 ASP A N 1
ATOM 645 C CA . ASP A 1 82 ? 1.144 -2.756 2.456 1.00 94.88 82 ASP A CA 1
ATOM 646 C C . ASP A 1 82 ? -0.030 -1.937 2.998 1.00 94.88 82 ASP A C 1
ATOM 648 O O . ASP A 1 82 ? -0.103 -0.725 2.779 1.00 94.88 82 ASP A O 1
ATOM 652 N N . LEU A 1 83 ? -0.955 -2.584 3.701 1.00 93.44 83 LEU A N 1
ATOM 653 C CA . LEU A 1 83 ? -2.140 -1.944 4.261 1.00 93.44 83 LEU A CA 1
ATOM 654 C C . LEU A 1 83 ? -2.567 -2.589 5.575 1.00 93.44 83 LEU A C 1
ATOM 656 O O . LEU A 1 83 ? -2.225 -3.731 5.875 1.00 93.44 83 LEU A O 1
ATOM 660 N N . GLN A 1 84 ? -3.375 -1.866 6.345 1.00 93.69 84 GLN A N 1
ATOM 661 C CA . GLN A 1 84 ? -4.056 -2.413 7.509 1.00 93.69 84 GLN A CA 1
ATOM 662 C C . GLN A 1 84 ? -5.513 -1.960 7.517 1.00 93.69 84 GLN A C 1
ATOM 664 O O . GLN A 1 84 ? -5.822 -0.788 7.298 1.00 93.69 84 GLN A O 1
ATOM 669 N N . LEU A 1 85 ? -6.415 -2.908 7.765 1.00 93.19 85 LEU A N 1
ATOM 670 C CA . LEU A 1 85 ? -7.840 -2.639 7.907 1.00 93.19 85 LEU A CA 1
ATOM 671 C C . LEU A 1 85 ? -8.192 -2.425 9.377 1.00 93.19 85 LEU A C 1
ATOM 673 O O . LEU A 1 85 ? -7.898 -3.276 10.216 1.00 93.19 85 LEU A O 1
ATOM 677 N N . CYS A 1 86 ? -8.883 -1.330 9.668 1.00 91.88 86 CYS A N 1
ATOM 678 C CA . CYS A 1 86 ? -9.381 -0.989 10.994 1.00 91.88 86 CYS A CA 1
ATOM 679 C C . CYS A 1 86 ? -10.870 -0.635 10.945 1.00 91.88 86 CYS A C 1
ATOM 681 O O . CYS A 1 86 ? -11.341 0.011 10.008 1.00 91.88 86 CYS A O 1
ATOM 683 N N . ASP A 1 87 ? -11.616 -1.054 11.960 1.00 91.31 87 ASP A N 1
ATOM 684 C CA . ASP A 1 87 ? -12.945 -0.537 12.276 1.00 91.31 87 ASP A CA 1
ATOM 685 C C . ASP A 1 87 ? -12.884 0.229 13.608 1.00 91.31 87 ASP A C 1
ATOM 687 O O . ASP A 1 87 ? -11.816 0.410 14.184 1.00 91.31 87 ASP A O 1
ATOM 691 N N . LYS A 1 88 ? -14.026 0.688 14.126 1.00 88.88 88 LYS A N 1
ATOM 692 C CA . LYS A 1 88 ? -14.086 1.438 15.395 1.00 88.88 88 LYS A CA 1
ATOM 693 C C . LYS A 1 88 ? -13.683 0.640 16.648 1.00 88.88 88 LYS A C 1
ATOM 695 O O . LYS A 1 88 ? -13.609 1.223 17.723 1.00 88.88 88 LYS A O 1
ATOM 700 N N . ASN A 1 89 ? -13.502 -0.675 16.538 1.00 89.75 89 ASN A N 1
ATOM 701 C CA . ASN A 1 89 ? -13.245 -1.567 17.665 1.00 89.75 89 ASN A CA 1
ATOM 702 C C . ASN A 1 89 ? -11.844 -2.186 17.609 1.00 89.75 89 ASN A C 1
ATOM 704 O O . ASN A 1 89 ? -11.259 -2.460 18.653 1.00 89.75 89 ASN A O 1
ATOM 708 N N . LYS A 1 90 ? -11.329 -2.480 16.409 1.00 91.25 90 LYS A N 1
ATOM 709 C CA . LYS A 1 90 ? -10.052 -3.174 16.219 1.00 91.25 90 LYS A CA 1
ATOM 710 C C . LYS A 1 90 ? -9.422 -2.919 14.851 1.00 91.25 90 LYS A C 1
ATOM 712 O O . LYS A 1 90 ? -10.094 -2.552 13.891 1.00 91.25 90 LYS A O 1
ATOM 717 N N . CYS A 1 91 ? -8.141 -3.259 14.755 1.00 92.06 91 CYS A N 1
ATOM 718 C CA . CYS A 1 91 ? -7.444 -3.456 13.489 1.00 92.06 91 CYS A CA 1
ATOM 719 C C . CYS A 1 91 ? -7.158 -4.942 13.255 1.00 92.06 91 CYS A C 1
ATOM 721 O O . CYS A 1 91 ? -6.927 -5.701 14.199 1.00 92.06 91 CYS A O 1
ATOM 723 N N . LEU A 1 92 ? -7.183 -5.359 11.991 1.00 94.38 92 LEU A N 1
ATOM 724 C CA . LEU A 1 92 ? -6.655 -6.651 11.560 1.00 94.38 92 LEU A CA 1
ATOM 725 C C . LEU A 1 92 ? -5.126 -6.602 11.502 1.00 94.38 92 LEU A C 1
ATOM 727 O O . LEU A 1 92 ? -4.522 -5.539 11.656 1.00 94.38 92 LEU A O 1
ATOM 731 N N . LEU A 1 93 ? -4.498 -7.757 11.287 1.00 94.31 93 LEU A N 1
ATOM 732 C CA . LEU A 1 93 ? -3.069 -7.786 11.000 1.00 94.31 93 LEU A CA 1
ATOM 733 C C . LEU A 1 93 ? -2.782 -7.041 9.682 1.00 94.31 93 LEU A C 1
ATOM 735 O O . LEU A 1 93 ? -3.650 -7.012 8.804 1.00 94.31 93 LEU A O 1
ATOM 739 N N . PRO A 1 94 ? -1.605 -6.409 9.556 1.00 94.94 94 PRO A N 1
ATOM 740 C CA . PRO A 1 94 ? -1.169 -5.82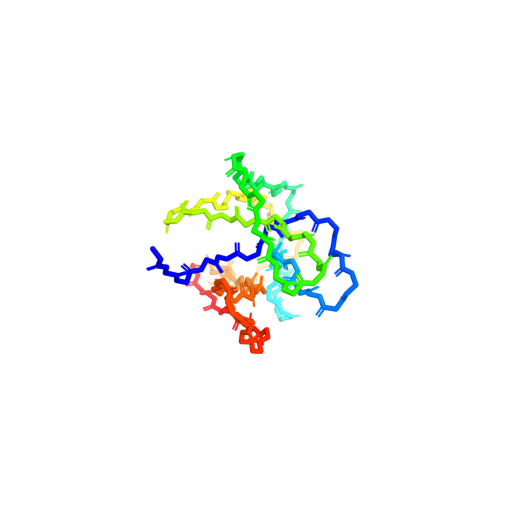6 8.296 1.00 94.94 94 PRO A CA 1
ATOM 741 C C . PRO A 1 94 ? -1.049 -6.893 7.211 1.00 94.94 94 PRO A C 1
ATOM 743 O O . PRO A 1 94 ? -0.624 -8.014 7.484 1.00 94.94 94 PRO A O 1
ATOM 746 N N . GLU A 1 95 ? -1.378 -6.512 5.985 1.00 95.94 95 GLU A N 1
ATOM 747 C CA . GLU A 1 95 ? -1.317 -7.378 4.811 1.00 95.94 95 GLU A CA 1
ATOM 748 C C . GLU A 1 95 ? -0.592 -6.667 3.670 1.00 95.94 95 GLU A C 1
ATOM 750 O O . GLU A 1 95 ? -0.679 -5.444 3.529 1.00 95.94 95 GLU A O 1
ATOM 755 N N . THR A 1 96 ? 0.089 -7.444 2.830 1.00 95.94 96 THR A N 1
ATOM 756 C CA . THR A 1 96 ? 0.714 -6.957 1.596 1.00 95.94 96 THR A CA 1
ATOM 757 C C . THR A 1 96 ? -0.051 -7.511 0.404 1.00 95.94 96 THR A C 1
ATOM 759 O O . THR A 1 96 ? -0.093 -8.721 0.182 1.00 95.94 96 THR A O 1
ATOM 762 N N . LEU A 1 97 ? -0.633 -6.622 -0.398 1.00 94.69 97 LEU A N 1
ATOM 763 C CA . LEU A 1 97 ? -1.207 -6.978 -1.691 1.00 94.69 97 LEU A CA 1
ATOM 764 C C . LEU A 1 97 ? -0.129 -6.929 -2.772 1.00 94.69 97 LEU A C 1
ATOM 766 O O . LEU A 1 97 ? 0.671 -5.997 -2.800 1.00 94.69 97 LEU A O 1
ATOM 770 N N . GLN A 1 98 ? -0.143 -7.905 -3.679 1.00 95.06 98 GLN A N 1
ATOM 771 C CA . GLN A 1 98 ? 0.785 -8.002 -4.804 1.00 95.06 98 GLN A CA 1
ATOM 772 C C . GLN A 1 98 ? 0.044 -7.834 -6.128 1.00 95.06 98 GLN A C 1
ATOM 774 O O . GLN A 1 98 ? -0.997 -8.455 -6.350 1.00 95.06 98 GLN A O 1
ATOM 779 N N . PHE A 1 99 ? 0.606 -7.019 -7.016 1.00 92.00 99 PHE A N 1
ATOM 780 C CA . PHE A 1 99 ? 0.064 -6.753 -8.343 1.00 92.00 99 PHE A CA 1
ATOM 781 C C . PHE A 1 99 ? 1.151 -6.936 -9.400 1.00 92.00 99 PHE A C 1
ATOM 783 O O . PHE A 1 99 ? 2.308 -6.578 -9.180 1.00 92.00 99 PHE A O 1
ATOM 790 N N . VAL A 1 100 ? 0.757 -7.466 -10.556 1.00 90.56 100 VAL A N 1
ATOM 791 C CA . VAL A 1 100 ? 1.587 -7.515 -11.763 1.00 90.56 100 VAL A CA 1
ATOM 792 C C . VAL A 1 100 ? 0.787 -6.851 -12.873 1.00 90.56 100 VAL A C 1
ATOM 794 O O . VAL A 1 100 ? -0.343 -7.268 -13.139 1.00 90.56 100 VAL A O 1
ATOM 797 N N . ILE A 1 101 ? 1.351 -5.796 -13.458 1.00 85.06 101 ILE A N 1
ATOM 798 C CA . ILE A 1 101 ? 0.747 -5.005 -14.541 1.00 85.06 101 ILE A CA 1
ATOM 799 C C . ILE A 1 101 ? 1.605 -5.151 -15.788 1.00 85.06 101 ILE A C 1
ATOM 801 O O . ILE A 1 101 ? 2.844 -5.147 -15.623 1.00 85.06 101 ILE A O 1
#

Secondary structure (DSSP, 8-state):
---EEEPSSPPPTTPPPPEEEE-TT--SEEEEEEEPPS--EEEEETTEEEEEE-S----EEEEEE-SPPP-TTTT--EEEEEE-EE-SS-BPPPEEEEEE-

Radius of gyration: 15.97 Å; chains: 1; bounding box: 40×24×47 Å

Foldseek 3Di:
DDKWKFDQPDDDPPFDHKDKDFPPPFDFKDWPDKDWDPDWDWADEPNDTTTTDPDDTDIDTDMDTDPDDDDPPSPKTKMKIWIWIDDNYDIDDIDIDIDID

Sequence (101 aa):
DGWHITAAEPSTRGYSSLKFRMAEKELCWQALEVTYPSGTVSLMLNEDKIEIYKNHFTVSAILVRTERVEDVLTSSVGLELDLQLCDKNKCLLPETLQFVI